Protein AF-A0A116L537-F1 (afdb_monomer_lite)

Radius of gyration: 17.59 Å; chains: 1; bounding box: 36×31×66 Å

Sequence (99 aa):
MIQYYYTKKEWGVVMEKEELKILEELRRILNSKNEAIVILNNYFKGGVGKSKLSTMFAYLTDKFNLKVLMIDKDLQATLTKDLAKTFKVELPRVKLIPS

Structure (mmCIF, N/CA/C/O backbone):
data_AF-A0A116L537-F1
#
_entry.id   AF-A0A116L537-F1
#
loop_
_atom_site.group_PDB
_atom_site.id
_atom_site.type_symbol
_atom_site.label_atom_id
_atom_site.label_alt_id
_atom_site.label_comp_id
_atom_site.label_asym_id
_atom_site.label_entity_id
_atom_site.label_seq_id
_atom_site.pdbx_PDB_ins_code
_atom_site.Cartn_x
_atom_site.Cartn_y
_atom_site.Cartn_z
_atom_site.occupancy
_atom_site.B_iso_or_equiv
_atom_site.auth_seq_id
_atom_site.auth_comp_id
_atom_site.auth_asym_id
_atom_site.auth_atom_id
_atom_site.pdbx_PDB_model_num
ATOM 1 N N . MET A 1 1 ? 2.437 4.756 33.504 1.00 40.50 1 MET A N 1
ATOM 2 C CA . MET A 1 1 ? 1.072 4.283 33.194 1.00 40.50 1 MET A CA 1
ATOM 3 C C . MET A 1 1 ? 1.064 3.921 31.719 1.00 40.50 1 MET A C 1
ATOM 5 O O . MET A 1 1 ? 1.124 4.819 30.895 1.00 40.50 1 MET A O 1
ATOM 9 N N . ILE A 1 2 ? 1.172 2.634 31.385 1.00 38.91 2 ILE A N 1
ATOM 10 C CA . ILE A 1 2 ? 1.297 2.191 29.988 1.00 38.91 2 ILE A CA 1
ATOM 11 C C . ILE A 1 2 ? -0.119 1.952 29.470 1.00 38.91 2 ILE A C 1
ATOM 13 O O . ILE A 1 2 ? -0.784 1.007 29.890 1.00 38.91 2 ILE A O 1
ATOM 17 N N . GLN A 1 3 ? -0.609 2.862 28.633 1.00 40.66 3 GLN A N 1
ATOM 18 C CA . GLN A 1 3 ? -1.958 2.811 28.082 1.00 40.66 3 GLN A CA 1
ATOM 19 C C . GLN A 1 3 ? -1.941 1.905 26.847 1.00 40.66 3 GLN A C 1
ATOM 21 O O . GLN A 1 3 ? -1.718 2.361 25.733 1.00 40.66 3 GLN A O 1
ATOM 26 N N . TYR A 1 4 ? -2.102 0.596 27.056 1.00 46.97 4 TYR A N 1
ATOM 27 C CA . TYR A 1 4 ? -2.252 -0.343 25.947 1.00 46.97 4 TYR A CA 1
ATOM 28 C C . TYR A 1 4 ? -3.580 -0.123 25.226 1.00 46.97 4 TYR A C 1
ATOM 30 O O . TYR A 1 4 ? -4.623 0.149 25.823 1.00 46.97 4 TYR A O 1
ATOM 38 N N . TYR A 1 5 ? -3.482 -0.223 23.911 1.00 49.28 5 TYR A N 1
ATOM 39 C CA . TYR A 1 5 ? -4.436 0.281 22.954 1.00 49.28 5 TYR A CA 1
ATOM 40 C C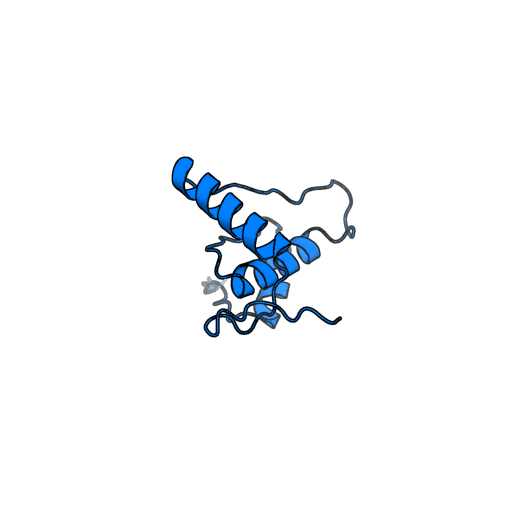 . TYR A 1 5 ? -5.570 -0.692 22.617 1.00 49.28 5 TYR A C 1
ATOM 42 O O . TYR A 1 5 ? -5.448 -1.905 22.786 1.00 49.28 5 TYR A O 1
ATOM 50 N N . TYR A 1 6 ? -6.680 -0.143 22.111 1.00 49.34 6 TYR A N 1
ATOM 51 C CA . TYR A 1 6 ? -7.836 -0.902 21.639 1.00 49.34 6 TYR A CA 1
ATOM 52 C C . TYR A 1 6 ? -7.404 -1.924 20.584 1.00 49.34 6 TYR A C 1
ATOM 54 O O . TYR A 1 6 ? -7.030 -1.573 19.468 1.00 49.34 6 TYR A O 1
ATOM 62 N N . THR A 1 7 ? -7.498 -3.208 20.921 1.00 45.88 7 THR A N 1
ATOM 63 C CA . THR A 1 7 ? -7.403 -4.277 19.932 1.00 45.88 7 THR A CA 1
ATOM 64 C C . THR A 1 7 ? -8.768 -4.404 19.265 1.00 45.88 7 THR A C 1
ATOM 66 O O . THR A 1 7 ? -9.698 -4.984 19.826 1.00 45.88 7 THR A O 1
ATOM 69 N N . LYS A 1 8 ? -8.932 -3.906 18.033 1.00 49.62 8 LYS A N 1
ATOM 70 C CA . LYS A 1 8 ? -9.927 -4.557 17.172 1.00 49.62 8 LYS A CA 1
ATOM 71 C C . LYS A 1 8 ? -9.334 -5.924 16.846 1.00 49.62 8 LYS A C 1
ATOM 73 O O . LYS A 1 8 ? -8.469 -6.027 15.981 1.00 49.62 8 LYS A O 1
ATOM 78 N N . LYS A 1 9 ? -9.763 -6.947 17.601 1.00 46.19 9 LYS A N 1
ATOM 79 C CA . LYS A 1 9 ? -9.317 -8.354 17.521 1.00 46.19 9 LYS A CA 1
ATOM 80 C C . LYS A 1 9 ? -9.230 -8.904 16.090 1.00 46.19 9 LYS A C 1
ATOM 82 O O . LYS A 1 9 ? -8.490 -9.850 15.864 1.00 46.19 9 LYS A O 1
ATOM 87 N N . GLU A 1 10 ? -9.944 -8.301 15.145 1.00 51.47 10 GLU A N 1
ATOM 88 C CA . GLU A 1 10 ? -9.951 -8.668 13.728 1.00 51.47 10 GLU A CA 1
ATOM 89 C C . GLU A 1 10 ? -8.642 -8.351 12.976 1.00 51.47 10 GLU A C 1
ATOM 91 O O . GLU A 1 10 ? -8.335 -9.049 12.017 1.00 51.47 10 GLU A O 1
ATOM 96 N N . TRP A 1 11 ? -7.846 -7.356 13.399 1.00 54.28 11 TRP A N 1
ATOM 97 C CA . TRP A 1 11 ? -6.717 -6.848 12.589 1.00 54.28 11 TRP A CA 1
ATOM 98 C C . TRP A 1 11 ? -5.329 -7.266 13.080 1.00 54.28 11 TRP A C 1
ATOM 100 O O . TRP A 1 11 ? -4.354 -7.120 12.349 1.00 54.28 11 TRP A O 1
ATOM 110 N N . GLY A 1 12 ? -5.203 -7.766 14.314 1.00 61.03 12 GLY A N 1
ATOM 111 C CA . GLY A 1 12 ? -3.903 -8.152 14.882 1.00 61.03 12 GLY A CA 1
ATOM 112 C C . GLY A 1 12 ? -2.892 -7.000 15.025 1.00 61.03 12 GLY A C 1
ATOM 113 O O . GLY A 1 12 ? -1.708 -7.260 15.228 1.00 61.03 12 GLY A O 1
ATOM 114 N N . VAL A 1 13 ? -3.339 -5.741 14.927 1.00 64.44 13 VAL A N 1
ATOM 115 C CA . VAL A 1 13 ? -2.511 -4.537 15.085 1.00 64.44 13 VAL A CA 1
ATOM 116 C C . VAL A 1 13 ? -2.942 -3.781 16.338 1.00 64.44 13 VAL A C 1
ATOM 118 O O . VAL A 1 13 ? -4.130 -3.553 16.570 1.00 64.44 13 VAL A O 1
ATOM 121 N N . VAL A 1 14 ? -1.960 -3.396 17.147 1.00 71.50 14 VAL A N 1
ATOM 122 C CA . VAL A 1 14 ? -2.126 -2.496 18.291 1.00 71.50 14 VAL A CA 1
ATOM 123 C C . VAL A 1 14 ? -1.916 -1.076 17.762 1.00 71.50 14 VAL A C 1
ATOM 125 O O . VAL A 1 14 ? -0.831 -0.787 17.270 1.00 71.50 14 VAL A O 1
ATOM 128 N N . MET A 1 15 ? -2.949 -0.229 17.808 1.00 76.19 15 MET A N 1
ATOM 129 C CA . MET A 1 15 ? -2.926 1.128 17.234 1.00 76.19 15 MET A CA 1
ATOM 130 C C . MET A 1 15 ? -3.194 2.204 18.268 1.00 76.19 15 MET A C 1
ATOM 132 O O . MET A 1 15 ? -4.111 2.060 19.074 1.00 76.19 15 MET A O 1
ATOM 136 N N . GLU A 1 16 ? -2.498 3.330 18.179 1.00 86.06 16 GLU A N 1
ATOM 137 C CA . GLU A 1 16 ? -2.717 4.426 19.105 1.00 86.06 16 GLU A CA 1
ATOM 138 C C . GLU A 1 16 ? -4.103 5.065 18.971 1.00 86.06 16 GLU A C 1
ATOM 140 O O . GLU A 1 16 ? -4.709 5.075 17.898 1.00 86.06 16 GLU A O 1
ATOM 145 N N . LYS A 1 17 ? -4.628 5.646 20.062 1.00 83.56 17 LYS A N 1
ATOM 146 C CA . LYS A 1 17 ? -5.929 6.344 20.024 1.00 83.56 17 LYS A CA 1
ATOM 147 C C . LYS A 1 17 ? -5.949 7.439 18.953 1.00 83.56 17 LYS A C 1
ATOM 149 O O . LYS A 1 17 ? -6.987 7.669 18.342 1.00 83.56 17 LYS A O 1
ATOM 154 N N . GLU A 1 18 ? -4.823 8.111 18.739 1.00 89.81 18 GLU A N 1
ATOM 155 C CA . GLU A 1 18 ? -4.712 9.157 17.727 1.00 89.81 18 GLU A CA 1
ATOM 156 C C . GLU A 1 18 ? -4.671 8.583 16.305 1.00 89.81 18 GLU A C 1
ATOM 158 O O . GLU A 1 18 ? -5.366 9.079 15.423 1.00 89.81 18 GLU A O 1
ATOM 163 N N . GLU A 1 19 ? -3.965 7.470 16.091 1.00 88.75 19 GLU A N 1
ATOM 164 C CA . GLU A 1 19 ? -3.948 6.778 14.798 1.00 88.75 19 GLU A CA 1
ATOM 165 C C . GLU A 1 19 ? -5.343 6.261 14.410 1.00 88.75 19 GLU A C 1
ATOM 167 O O . GLU A 1 19 ? -5.740 6.343 13.246 1.00 88.75 19 GLU A O 1
ATOM 172 N N . LEU A 1 20 ? -6.123 5.780 15.387 1.00 88.50 20 LEU A N 1
ATOM 173 C CA . LEU A 1 20 ? -7.515 5.374 15.172 1.00 88.50 20 LEU A CA 1
ATOM 174 C C . LEU A 1 20 ? -8.381 6.540 14.683 1.00 88.50 20 LEU A C 1
ATOM 176 O O . LEU A 1 20 ? -9.113 6.375 13.708 1.00 88.50 20 LEU A O 1
ATOM 180 N N . LYS A 1 21 ? -8.260 7.726 15.295 1.00 92.25 21 LYS A N 1
ATOM 181 C CA . LYS A 1 21 ? -8.993 8.920 14.841 1.00 92.25 21 LYS A CA 1
ATOM 182 C C . LYS A 1 21 ? -8.608 9.316 13.418 1.00 92.25 21 LYS A C 1
ATOM 184 O O . LYS A 1 21 ? -9.478 9.673 12.630 1.00 92.25 21 LYS A O 1
ATOM 189 N N . ILE A 1 22 ? -7.321 9.231 13.077 1.00 95.00 22 ILE A N 1
ATOM 190 C CA . ILE A 1 22 ? -6.837 9.529 11.723 1.00 95.00 22 ILE A CA 1
ATOM 191 C C . ILE A 1 22 ? -7.463 8.562 10.708 1.00 95.00 22 ILE A C 1
ATOM 193 O O . ILE A 1 22 ? -7.923 8.993 9.651 1.00 95.00 22 ILE A O 1
ATOM 197 N N . LEU A 1 23 ? -7.533 7.263 11.025 1.00 92.81 23 LEU A N 1
ATOM 198 C CA . LEU A 1 23 ? -8.177 6.277 10.153 1.00 92.81 23 LEU A CA 1
ATOM 199 C C . LEU A 1 23 ? -9.687 6.501 10.010 1.00 92.81 23 LEU A C 1
ATOM 201 O O . LEU A 1 23 ? -10.223 6.333 8.913 1.00 92.81 23 LEU A O 1
ATOM 205 N N . GLU A 1 24 ? -10.383 6.853 11.090 1.00 93.62 24 GLU A N 1
ATOM 206 C CA . GLU A 1 24 ? -11.816 7.170 11.056 1.00 93.62 24 GLU A CA 1
ATOM 207 C C . GLU A 1 24 ? -12.096 8.393 10.180 1.00 93.62 24 GLU A C 1
ATOM 209 O O . GLU A 1 24 ? -12.976 8.353 9.316 1.00 93.62 24 GLU A O 1
ATOM 214 N N . GLU A 1 25 ? -11.288 9.440 10.327 1.00 97.38 25 GLU A N 1
ATOM 215 C CA . GLU A 1 25 ? -11.405 10.661 9.539 1.00 97.38 25 GLU A CA 1
ATOM 216 C C . GLU A 1 25 ? -11.081 10.423 8.058 1.00 97.38 25 GLU A C 1
ATOM 218 O O . GLU A 1 25 ? -11.820 10.867 7.177 1.00 97.38 25 GLU A O 1
ATOM 223 N N . LEU A 1 26 ? -10.043 9.635 7.756 1.00 96.50 26 LEU A N 1
ATOM 224 C CA . LEU A 1 26 ? -9.734 9.223 6.386 1.00 96.50 26 LEU A CA 1
ATOM 225 C C . LEU A 1 26 ? -10.916 8.482 5.745 1.00 96.50 26 LEU A C 1
ATOM 227 O O . LEU A 1 26 ? -11.286 8.771 4.606 1.00 96.50 26 LEU A O 1
ATOM 231 N N . ARG A 1 27 ? -11.540 7.545 6.471 1.00 95.25 27 ARG A N 1
ATOM 232 C CA . ARG A 1 27 ? -12.720 6.811 5.982 1.00 95.25 27 ARG A CA 1
ATOM 233 C C . ARG A 1 27 ? -13.910 7.745 5.765 1.00 95.25 27 ARG A C 1
ATOM 235 O O . ARG A 1 27 ? -14.608 7.593 4.764 1.00 95.25 27 ARG A O 1
ATOM 242 N N . ARG A 1 28 ? -14.120 8.731 6.643 1.00 97.44 28 ARG A N 1
ATOM 243 C CA . ARG A 1 28 ? -15.156 9.763 6.479 1.00 97.44 28 ARG A CA 1
ATOM 244 C C . ARG A 1 28 ? -14.948 10.562 5.193 1.00 97.44 28 ARG A C 1
ATOM 246 O O . ARG A 1 28 ? -15.885 10.695 4.407 1.00 97.44 28 ARG A O 1
ATOM 253 N N . ILE A 1 29 ? -13.722 11.032 4.953 1.00 97.50 29 ILE A N 1
ATOM 254 C CA . ILE A 1 29 ? -13.354 11.783 3.746 1.00 97.50 29 ILE A CA 1
ATOM 255 C C . ILE A 1 29 ? -13.591 10.932 2.494 1.00 97.50 29 ILE A C 1
ATOM 257 O O . ILE A 1 29 ? -14.270 11.383 1.572 1.00 97.50 29 ILE A O 1
ATOM 261 N N . LEU A 1 30 ? -13.107 9.687 2.474 1.00 96.12 30 LEU A N 1
ATOM 262 C CA . LEU A 1 30 ? -13.291 8.773 1.339 1.00 96.12 30 LEU A CA 1
ATOM 263 C C . LEU A 1 30 ? -14.774 8.507 1.044 1.00 96.12 30 LEU A C 1
ATOM 265 O O . LEU A 1 30 ? -15.185 8.576 -0.112 1.00 96.12 30 LEU A O 1
ATOM 269 N N . ASN A 1 31 ? -15.590 8.281 2.079 1.00 95.44 31 ASN A N 1
ATOM 270 C CA . ASN A 1 31 ? -17.032 8.079 1.925 1.00 95.44 31 ASN A CA 1
ATOM 271 C C . ASN A 1 31 ? -17.734 9.323 1.364 1.00 95.44 31 ASN A C 1
ATOM 273 O O . ASN A 1 31 ? -18.589 9.193 0.495 1.00 95.44 31 ASN A O 1
ATOM 277 N N . SER A 1 32 ? -17.365 10.525 1.822 1.00 97.00 32 SER A N 1
ATOM 278 C CA . SER A 1 32 ? -17.936 11.768 1.281 1.00 97.00 32 SER A CA 1
ATOM 279 C C . SER A 1 32 ? -17.513 12.046 -0.159 1.00 97.00 32 SER A C 1
ATOM 281 O O . SER A 1 32 ? -18.285 12.605 -0.931 1.00 97.00 32 SER A O 1
ATOM 283 N N . LYS A 1 33 ? -16.289 11.652 -0.522 1.00 96.19 33 LYS A N 1
ATOM 284 C CA . LYS A 1 33 ? -15.727 11.869 -1.851 1.00 96.19 33 LYS A CA 1
ATOM 285 C C . LYS A 1 33 ? -16.306 10.888 -2.879 1.00 96.19 33 LYS A C 1
ATOM 287 O O . LYS A 1 33 ? -16.434 11.241 -4.043 1.00 96.19 33 LYS A O 1
ATOM 292 N N . ASN A 1 34 ? -16.672 9.679 -2.440 1.00 95.75 34 ASN A N 1
ATOM 293 C CA . ASN A 1 34 ? -17.190 8.584 -3.270 1.00 95.75 34 ASN A CA 1
ATOM 294 C C . ASN A 1 34 ? -16.246 8.154 -4.417 1.00 95.75 34 ASN A C 1
ATOM 296 O O . ASN A 1 34 ? -16.667 7.572 -5.413 1.00 95.75 34 ASN A O 1
ATOM 300 N N . GLU A 1 35 ? -14.949 8.419 -4.268 1.00 95.00 35 GLU A N 1
ATOM 301 C CA . GLU A 1 35 ? -13.887 7.970 -5.168 1.00 95.00 35 GLU A CA 1
ATOM 302 C C . GLU A 1 35 ? -12.567 7.823 -4.393 1.00 95.00 35 GLU A C 1
ATOM 304 O O . GLU A 1 35 ? -12.413 8.313 -3.269 1.00 95.00 35 GLU A O 1
ATOM 309 N N . ALA A 1 36 ? -11.598 7.127 -4.990 1.00 96.75 36 ALA A N 1
ATOM 310 C CA . ALA A 1 36 ? -10.289 6.920 -4.383 1.00 96.75 36 ALA A CA 1
ATOM 311 C C . ALA A 1 36 ? -9.451 8.212 -4.363 1.00 96.75 36 ALA A C 1
ATOM 313 O O . ALA A 1 36 ? -9.500 9.031 -5.280 1.00 96.75 36 ALA A O 1
ATOM 314 N N . ILE A 1 37 ? -8.613 8.370 -3.335 1.00 97.75 37 ILE A N 1
ATOM 315 C CA . ILE A 1 37 ? -7.561 9.395 -3.318 1.00 97.75 37 ILE A CA 1
ATOM 316 C C . ILE A 1 37 ? -6.330 8.832 -4.033 1.00 97.75 37 ILE A C 1
ATOM 318 O O . ILE A 1 37 ? -5.850 7.752 -3.694 1.00 97.75 37 ILE A O 1
ATOM 322 N N . VAL A 1 38 ? -5.808 9.577 -5.008 1.00 97.81 38 VAL A N 1
ATOM 323 C CA . VAL A 1 38 ? -4.604 9.204 -5.760 1.00 97.81 38 VAL A CA 1
ATOM 324 C C . VAL A 1 38 ? -3.382 9.869 -5.133 1.00 97.81 38 VAL A C 1
ATOM 326 O O . VAL A 1 38 ? -3.359 11.085 -4.951 1.00 97.81 38 VAL A O 1
ATOM 329 N N . ILE A 1 39 ? -2.357 9.073 -4.823 1.00 97.94 39 ILE A N 1
ATOM 330 C CA . ILE A 1 39 ? -1.091 9.533 -4.238 1.00 97.94 39 ILE A CA 1
ATOM 331 C C . ILE A 1 39 ? 0.054 9.118 -5.164 1.00 97.94 39 ILE A C 1
ATOM 333 O O . ILE A 1 39 ? 0.163 7.950 -5.535 1.00 97.94 39 ILE A O 1
ATOM 337 N N . LEU A 1 40 ? 0.920 10.071 -5.522 1.00 97.75 40 LEU A N 1
ATOM 338 C CA . LEU A 1 40 ? 2.083 9.844 -6.380 1.00 97.75 40 LEU A CA 1
ATOM 339 C C . LEU A 1 40 ? 3.385 10.080 -5.606 1.00 97.75 40 LEU A C 1
ATOM 341 O O . LEU A 1 40 ? 3.737 11.214 -5.287 1.00 97.75 40 LEU A O 1
ATOM 345 N N . ASN A 1 41 ? 4.145 9.008 -5.380 1.00 95.81 41 ASN A N 1
ATOM 346 C CA . ASN A 1 41 ? 5.488 9.080 -4.804 1.00 95.81 41 ASN A CA 1
ATOM 347 C C . ASN A 1 41 ? 6.517 9.359 -5.907 1.00 95.81 41 ASN A C 1
ATOM 349 O O . ASN A 1 41 ? 7.087 8.428 -6.480 1.00 95.81 41 ASN A O 1
ATOM 353 N N . ASN A 1 42 ? 6.765 10.635 -6.213 1.00 94.56 42 ASN A N 1
ATOM 354 C CA . ASN A 1 42 ? 7.692 11.029 -7.273 1.00 94.56 42 ASN A CA 1
ATOM 355 C C . ASN A 1 42 ? 8.818 11.955 -6.795 1.00 94.56 42 ASN A C 1
ATOM 357 O O . ASN A 1 42 ? 8.637 12.816 -5.943 1.00 94.56 42 ASN A O 1
ATOM 361 N N . TYR A 1 43 ? 9.988 11.771 -7.403 1.00 94.25 43 TYR A N 1
ATOM 362 C CA . TYR A 1 43 ? 11.159 12.633 -7.289 1.00 94.25 43 TYR A CA 1
ATOM 363 C C . TYR A 1 43 ? 12.122 12.288 -8.426 1.00 94.25 43 TYR A C 1
ATOM 365 O O . TYR A 1 43 ? 12.348 11.103 -8.694 1.00 94.25 43 TYR A O 1
ATOM 373 N N . PHE A 1 44 ? 12.719 13.291 -9.072 1.00 93.06 44 PHE A N 1
ATOM 374 C CA . PHE A 1 44 ? 13.549 13.077 -10.265 1.00 93.06 44 PHE A CA 1
ATOM 375 C C . PHE A 1 44 ? 14.824 12.262 -9.994 1.00 93.06 44 PHE A C 1
ATOM 377 O O . PHE A 1 44 ? 15.328 11.593 -10.890 1.00 93.06 44 PHE A O 1
ATOM 384 N N . LYS A 1 45 ? 15.328 12.241 -8.752 1.00 93.75 45 LYS A N 1
ATOM 385 C CA . LYS A 1 45 ? 16.525 11.467 -8.396 1.00 93.75 45 LYS A CA 1
ATOM 386 C C . LYS A 1 45 ? 16.211 9.981 -8.175 1.00 93.75 45 LYS A C 1
ATOM 388 O O . LYS A 1 45 ? 15.282 9.619 -7.443 1.00 93.75 45 LYS A O 1
ATOM 393 N N . GLY A 1 46 ? 17.019 9.109 -8.777 1.00 93.38 46 GLY A N 1
ATOM 394 C CA . GLY A 1 46 ? 17.034 7.668 -8.498 1.00 93.38 46 GLY A CA 1
ATOM 395 C C . GLY A 1 46 ? 17.569 7.347 -7.095 1.00 93.38 46 GLY A C 1
ATOM 396 O O . GLY A 1 46 ? 18.264 8.155 -6.488 1.00 93.38 46 GLY A O 1
ATOM 397 N N . GLY A 1 47 ? 17.226 6.177 -6.550 1.00 93.44 47 GLY A N 1
ATOM 398 C CA . GLY A 1 47 ? 17.796 5.692 -5.281 1.00 93.44 47 GLY A CA 1
ATOM 399 C C . GLY A 1 47 ? 17.295 6.366 -3.994 1.00 93.44 47 GLY A C 1
ATOM 400 O O . GLY A 1 47 ? 17.750 6.008 -2.919 1.00 93.44 47 GLY A O 1
ATOM 401 N N . VAL A 1 48 ? 16.330 7.290 -4.061 1.00 96.06 48 VAL A N 1
ATOM 402 C CA . VAL A 1 48 ? 15.795 7.995 -2.870 1.00 96.06 48 VAL A CA 1
ATOM 403 C C . VAL A 1 48 ? 14.696 7.231 -2.112 1.00 96.06 48 VAL A C 1
ATOM 405 O O . VAL A 1 48 ? 14.050 7.786 -1.234 1.00 96.06 48 VAL A O 1
ATOM 408 N N . GLY A 1 49 ? 14.425 5.973 -2.474 1.00 96.00 49 GLY A N 1
ATOM 409 C CA . GLY A 1 49 ? 13.464 5.128 -1.751 1.00 96.00 49 GLY A CA 1
ATOM 410 C C . GLY A 1 49 ? 11.987 5.255 -2.154 1.00 96.00 49 GLY A C 1
ATOM 411 O O . GLY A 1 49 ? 11.140 4.719 -1.449 1.00 96.00 49 GLY A O 1
ATOM 412 N N . LYS A 1 50 ? 11.643 5.877 -3.293 1.00 96.69 50 LYS A N 1
ATOM 413 C CA . LYS A 1 50 ? 10.239 6.040 -3.758 1.00 96.69 50 LYS A CA 1
ATOM 414 C C . LYS A 1 50 ? 9.451 4.725 -3.823 1.00 96.69 50 LYS A C 1
ATOM 416 O O . LYS A 1 50 ? 8.351 4.61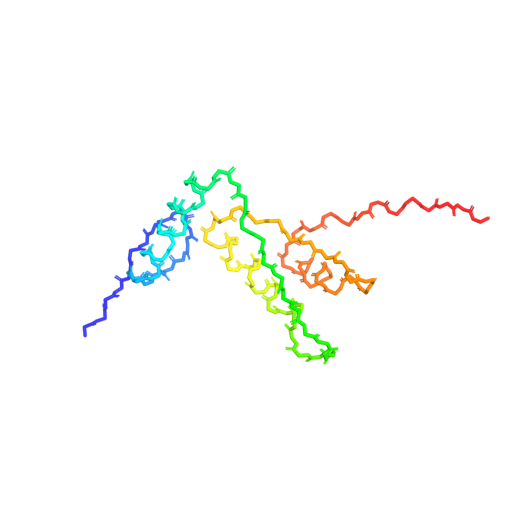6 -3.280 1.00 96.69 50 LYS A O 1
ATOM 421 N N . SER A 1 51 ? 10.031 3.710 -4.465 1.00 96.06 51 SER A N 1
ATOM 422 C CA . SER A 1 51 ? 9.405 2.389 -4.577 1.00 96.06 51 SER A CA 1
ATOM 423 C C . SER A 1 51 ? 9.325 1.712 -3.212 1.00 96.06 51 SER A C 1
ATOM 425 O O . SER A 1 51 ? 8.311 1.100 -2.906 1.00 96.06 51 SER A O 1
ATOM 427 N N . LYS A 1 52 ? 10.333 1.903 -2.347 1.00 97.00 52 LYS A N 1
ATOM 428 C CA . LYS A 1 52 ? 10.333 1.324 -1.000 1.00 97.00 52 LYS A CA 1
ATOM 429 C C . LYS A 1 52 ? 9.249 1.928 -0.109 1.00 97.00 52 LYS A C 1
ATOM 431 O O . LYS A 1 52 ? 8.556 1.180 0.573 1.00 97.00 52 LYS A O 1
ATOM 436 N N . LEU A 1 53 ? 9.067 3.248 -0.153 1.00 97.88 53 LEU A N 1
ATOM 437 C CA . LEU A 1 53 ? 7.972 3.932 0.536 1.00 97.88 53 LEU A CA 1
ATOM 438 C C . LEU A 1 53 ? 6.615 3.403 0.060 1.00 97.88 53 LEU A C 1
ATOM 440 O O . LEU A 1 53 ? 5.750 3.101 0.875 1.00 97.88 53 LEU A O 1
ATOM 444 N N . SER A 1 54 ? 6.465 3.205 -1.251 1.00 97.69 54 SER A N 1
ATOM 445 C CA . SER A 1 54 ? 5.251 2.629 -1.839 1.00 97.69 54 SER A CA 1
ATOM 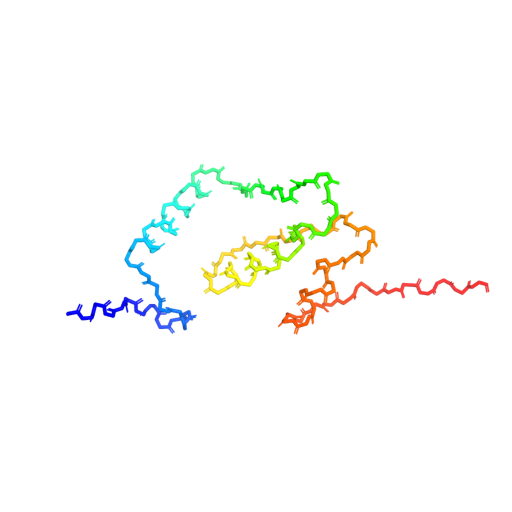446 C C . SER A 1 54 ? 5.002 1.190 -1.356 1.00 97.69 54 SER A C 1
ATOM 448 O O . SER A 1 54 ? 3.872 0.866 -1.000 1.00 97.69 54 SER A O 1
ATOM 450 N N . THR A 1 55 ? 6.039 0.345 -1.247 1.00 97.38 55 THR A N 1
ATOM 451 C CA . THR A 1 55 ? 5.926 -1.000 -0.646 1.00 97.38 55 THR A CA 1
ATOM 452 C C . THR A 1 55 ? 5.482 -0.931 0.817 1.00 97.38 55 THR A C 1
ATOM 454 O O . THR A 1 55 ? 4.602 -1.682 1.230 1.00 97.38 55 THR A O 1
ATOM 457 N N . MET A 1 56 ? 6.071 -0.031 1.613 1.00 97.62 56 MET A N 1
ATOM 458 C CA . MET A 1 56 ? 5.712 0.124 3.028 1.00 97.62 56 MET A CA 1
ATOM 459 C C . MET A 1 56 ? 4.272 0.612 3.198 1.00 97.62 56 MET A C 1
ATOM 461 O O . MET A 1 56 ? 3.563 0.114 4.068 1.00 97.62 56 MET A O 1
ATOM 465 N N . PHE A 1 57 ? 3.812 1.528 2.341 1.00 97.06 57 PHE A N 1
ATOM 466 C CA . PHE A 1 57 ? 2.409 1.938 2.306 1.00 97.06 57 PHE A CA 1
ATOM 467 C C . PHE A 1 57 ? 1.484 0.779 1.953 1.00 97.06 57 PHE A C 1
ATOM 469 O O . PHE A 1 57 ? 0.492 0.592 2.649 1.00 97.06 57 PHE A O 1
ATOM 476 N N . ALA A 1 58 ? 1.812 -0.040 0.952 1.00 96.94 58 ALA A N 1
ATOM 477 C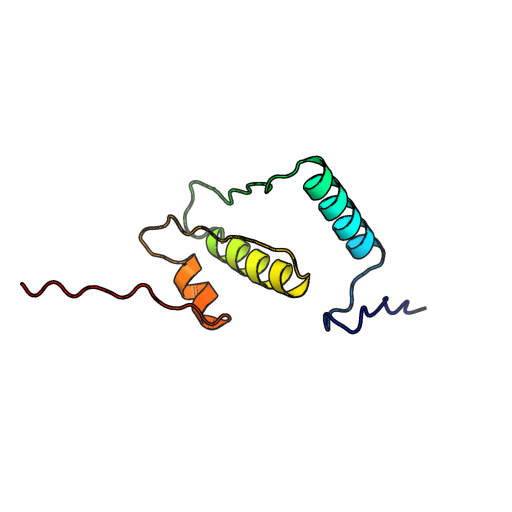 CA . ALA A 1 58 ? 1.019 -1.228 0.637 1.00 96.94 58 ALA A CA 1
ATOM 478 C C . ALA A 1 58 ? 0.919 -2.181 1.842 1.00 96.94 58 ALA A C 1
ATOM 480 O O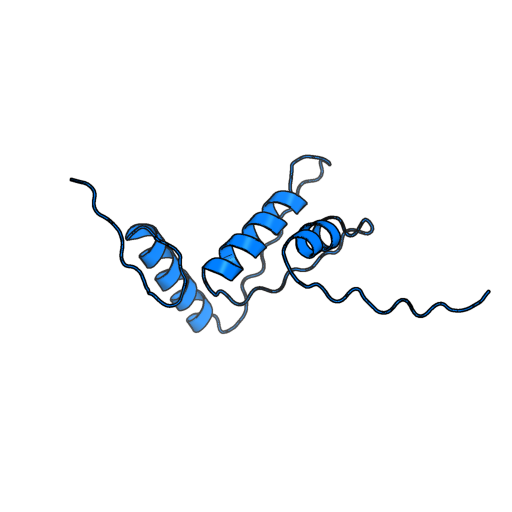 . ALA A 1 58 ? -0.169 -2.620 2.194 1.00 96.94 58 ALA A O 1
ATOM 481 N N . TYR A 1 59 ? 2.038 -2.431 2.529 1.00 95.25 59 TYR A N 1
ATOM 482 C CA . TYR A 1 59 ? 2.063 -3.271 3.727 1.00 95.25 59 TYR A CA 1
ATOM 483 C C . TYR A 1 59 ? 1.209 -2.716 4.870 1.00 95.25 59 TYR A C 1
ATOM 485 O O . TYR A 1 59 ? 0.392 -3.433 5.436 1.00 95.25 59 TYR A O 1
ATOM 493 N N . LEU A 1 60 ? 1.369 -1.436 5.206 1.00 93.62 60 LEU A N 1
ATOM 494 C CA . LEU A 1 60 ? 0.617 -0.814 6.296 1.00 93.62 60 LEU A CA 1
ATOM 495 C C . LEU A 1 60 ? -0.878 -0.717 5.976 1.00 93.62 60 LEU A C 1
ATOM 497 O O . LEU A 1 60 ? -1.714 -1.000 6.826 1.00 93.62 60 LEU A O 1
ATOM 501 N N . THR A 1 61 ? -1.228 -0.346 4.746 1.00 93.88 61 THR A N 1
ATOM 502 C CA . THR A 1 61 ? -2.634 -0.208 4.338 1.00 93.88 61 THR A CA 1
ATOM 503 C C . THR A 1 61 ? -3.368 -1.547 4.299 1.00 93.88 61 THR A C 1
ATOM 505 O O . THR A 1 61 ? -4.532 -1.585 4.698 1.00 93.88 61 THR A O 1
ATOM 508 N N . ASP A 1 62 ? -2.689 -2.639 3.934 1.00 92.44 62 ASP A N 1
ATOM 509 C CA . ASP A 1 62 ? -3.195 -4.009 4.091 1.00 92.44 62 ASP A CA 1
ATOM 510 C C . ASP A 1 62 ? -3.471 -4.335 5.569 1.00 92.44 62 ASP A C 1
ATOM 512 O O . ASP A 1 62 ? -4.582 -4.729 5.927 1.00 92.44 62 ASP A O 1
ATOM 516 N N . LYS A 1 63 ? -2.517 -4.040 6.465 1.00 89.06 63 LYS A N 1
ATOM 517 C CA . LYS A 1 63 ? -2.682 -4.224 7.920 1.00 89.06 63 LYS A CA 1
ATOM 518 C C . LYS A 1 63 ? -3.819 -3.395 8.526 1.00 89.06 63 LYS A C 1
ATOM 520 O O . LYS A 1 63 ? -4.448 -3.838 9.484 1.00 89.06 63 LYS A O 1
ATOM 525 N N . PHE A 1 64 ? -4.107 -2.221 7.969 1.00 89.19 64 PHE A N 1
ATOM 526 C CA . PHE A 1 64 ? -5.222 -1.362 8.384 1.00 89.19 64 PHE A CA 1
ATOM 527 C C . PHE A 1 64 ? -6.529 -1.628 7.624 1.00 89.19 64 PHE A C 1
ATOM 529 O O . PHE A 1 64 ? -7.522 -0.918 7.832 1.00 89.19 64 PHE A O 1
ATOM 536 N N . ASN A 1 65 ? -6.543 -2.629 6.738 1.00 89.94 65 ASN A N 1
ATOM 537 C CA . ASN A 1 65 ? -7.684 -3.007 5.912 1.00 89.94 65 ASN A CA 1
ATOM 538 C C . ASN A 1 65 ? -8.302 -1.823 5.169 1.00 89.94 65 ASN A C 1
ATOM 540 O O . ASN A 1 65 ? -9.502 -1.513 5.249 1.00 89.94 65 ASN A O 1
ATOM 544 N N . LEU A 1 66 ? -7.423 -1.103 4.486 1.00 93.06 66 LEU A N 1
ATOM 545 C CA . LEU A 1 66 ? -7.774 -0.106 3.497 1.00 93.06 66 LEU A CA 1
ATOM 546 C C . LEU A 1 66 ? -7.681 -0.767 2.122 1.00 93.06 66 LEU A C 1
ATOM 548 O O . LEU A 1 66 ? -6.696 -1.425 1.799 1.00 93.06 66 LEU A O 1
ATOM 552 N N . LYS A 1 67 ? -8.712 -0.584 1.293 1.00 95.12 67 LYS A N 1
ATOM 553 C CA . LYS A 1 67 ? -8.668 -1.039 -0.099 1.00 95.12 67 LYS A CA 1
ATOM 554 C C . LYS A 1 67 ? -7.769 -0.093 -0.887 1.00 95.12 67 LYS A C 1
ATOM 556 O O . LYS A 1 67 ? -8.131 1.062 -1.094 1.00 95.12 67 LYS A O 1
ATOM 561 N N . VAL A 1 68 ? -6.613 -0.588 -1.315 1.00 96.88 68 VAL A N 1
ATOM 562 C CA . VAL A 1 68 ? -5.605 0.188 -2.044 1.00 96.88 68 VAL A CA 1
ATOM 563 C C . VAL A 1 68 ? -5.239 -0.525 -3.341 1.00 96.88 68 VAL A C 1
ATOM 565 O O . VAL A 1 68 ? -5.041 -1.737 -3.360 1.00 96.88 68 VAL A O 1
ATOM 568 N N . LEU A 1 69 ? -5.137 0.243 -4.427 1.00 97.38 69 LEU A N 1
ATOM 569 C CA . LEU A 1 69 ? -4.608 -0.213 -5.710 1.00 97.38 69 LEU A CA 1
ATOM 570 C C . LEU A 1 69 ? -3.203 0.360 -5.902 1.00 97.38 69 LEU A C 1
ATOM 572 O O . LEU A 1 69 ? -3.037 1.569 -6.054 1.00 97.38 69 LEU A O 1
ATOM 576 N N . MET A 1 70 ? -2.198 -0.513 -5.922 1.00 97.00 70 MET A N 1
ATOM 577 C CA . MET A 1 70 ? -0.822 -0.133 -6.237 1.00 97.00 70 MET A CA 1
ATOM 578 C C . MET A 1 70 ? -0.610 -0.186 -7.751 1.00 97.00 70 MET A C 1
ATOM 580 O O . MET A 1 70 ? -0.892 -1.205 -8.378 1.00 97.00 70 MET A O 1
ATOM 584 N N . ILE A 1 71 ? -0.094 0.895 -8.338 1.00 96.56 71 ILE A N 1
ATOM 585 C CA . ILE A 1 71 ? 0.205 0.970 -9.773 1.00 96.56 71 ILE A CA 1
ATOM 586 C C . ILE A 1 71 ? 1.711 1.149 -9.949 1.00 96.56 71 ILE A C 1
ATOM 588 O O . ILE A 1 71 ? 2.272 2.175 -9.567 1.00 96.56 71 ILE A O 1
ATOM 592 N N . ASP A 1 72 ? 2.355 0.158 -10.559 1.00 95.12 72 ASP A N 1
ATOM 593 C CA . ASP A 1 72 ? 3.769 0.206 -10.923 1.00 95.12 72 ASP A CA 1
ATOM 594 C C . ASP A 1 72 ? 3.908 0.597 -12.403 1.00 95.12 72 ASP A C 1
ATOM 596 O O . ASP A 1 72 ? 3.548 -0.166 -13.300 1.00 95.12 72 ASP A O 1
ATOM 600 N N . LYS A 1 73 ? 4.366 1.827 -12.660 1.00 94.62 73 LYS A N 1
ATOM 601 C CA . LYS A 1 73 ? 4.649 2.347 -14.012 1.00 94.62 73 LYS A CA 1
ATOM 602 C C . LYS A 1 73 ? 6.145 2.361 -14.339 1.00 94.62 73 LYS A C 1
ATOM 604 O O . LYS A 1 73 ? 6.526 2.880 -15.385 1.00 94.62 73 LYS A O 1
ATOM 609 N N . ASP A 1 74 ? 6.990 1.824 -13.461 1.00 90.69 74 ASP A N 1
ATOM 610 C CA . ASP A 1 74 ? 8.420 1.682 -13.718 1.00 90.69 74 ASP A CA 1
ATOM 611 C C . ASP A 1 74 ? 8.658 0.479 -14.646 1.00 90.69 74 ASP A C 1
ATOM 613 O O . ASP A 1 74 ? 8.207 -0.630 -14.359 1.00 90.69 74 ASP A O 1
ATOM 617 N N . LEU A 1 75 ? 9.400 0.675 -15.743 1.00 91.38 75 LEU A N 1
ATOM 618 C CA . LEU A 1 75 ? 9.798 -0.410 -16.653 1.00 91.38 75 LEU A CA 1
ATOM 619 C C . LEU A 1 75 ? 10.570 -1.516 -15.922 1.00 91.38 75 LEU A C 1
ATOM 621 O O . LEU A 1 75 ? 10.486 -2.682 -16.296 1.00 91.38 75 LEU A O 1
ATOM 625 N N . GLN A 1 76 ? 11.306 -1.161 -14.866 1.00 91.69 76 GLN A N 1
ATOM 626 C CA . GLN A 1 76 ? 12.037 -2.123 -14.046 1.00 91.69 76 GLN A CA 1
ATOM 627 C C . GLN A 1 76 ? 11.127 -2.931 -13.116 1.00 91.69 76 GLN A C 1
ATOM 629 O O . GLN A 1 76 ? 11.620 -3.862 -12.475 1.00 91.69 76 GLN A O 1
ATOM 634 N N . ALA A 1 77 ? 9.834 -2.595 -13.012 1.00 93.81 77 ALA A N 1
ATOM 635 C CA . ALA A 1 77 ? 8.845 -3.243 -12.150 1.00 93.81 77 ALA A CA 1
ATOM 636 C C . ALA A 1 77 ? 9.340 -3.426 -10.700 1.00 93.81 77 ALA A C 1
ATOM 638 O O . ALA A 1 77 ? 9.172 -4.482 -10.075 1.00 93.81 77 ALA A O 1
ATOM 639 N N . THR A 1 78 ? 10.064 -2.423 -10.188 1.00 94.50 78 THR A N 1
ATOM 640 C CA . THR A 1 78 ? 10.763 -2.497 -8.898 1.00 94.50 78 THR A CA 1
ATOM 641 C C . THR A 1 78 ? 9.780 -2.701 -7.747 1.00 94.50 78 THR A C 1
ATOM 643 O O . THR A 1 78 ? 10.038 -3.516 -6.861 1.00 94.50 78 THR A O 1
ATOM 646 N N . LEU A 1 79 ? 8.645 -1.992 -7.768 1.00 95.75 79 LEU A N 1
ATOM 647 C CA . LEU A 1 79 ? 7.606 -2.112 -6.745 1.00 95.75 79 LEU A CA 1
ATOM 648 C C . LEU A 1 79 ? 6.943 -3.491 -6.810 1.00 95.75 79 LEU A C 1
ATOM 650 O O . LEU A 1 79 ? 6.809 -4.150 -5.784 1.00 95.75 79 LEU A O 1
ATOM 654 N N . THR A 1 80 ? 6.601 -3.959 -8.010 1.00 95.00 80 THR A N 1
ATOM 655 C CA . THR A 1 80 ? 5.973 -5.272 -8.227 1.00 95.00 80 THR A CA 1
ATOM 656 C C . THR A 1 80 ? 6.836 -6.408 -7.677 1.00 95.00 80 THR A C 1
ATOM 658 O O . THR A 1 80 ? 6.350 -7.255 -6.927 1.00 95.00 80 THR A O 1
ATOM 661 N N . LYS A 1 81 ? 8.139 -6.400 -7.993 1.00 94.19 81 LYS A N 1
ATOM 662 C CA . LYS A 1 81 ? 9.092 -7.402 -7.492 1.00 94.19 81 LYS A CA 1
ATOM 663 C C . LYS A 1 81 ? 9.265 -7.348 -5.976 1.00 94.19 81 LYS A C 1
ATOM 665 O O . LYS A 1 81 ? 9.476 -8.391 -5.366 1.00 94.19 81 LYS A O 1
ATOM 670 N N . ASP A 1 82 ? 9.214 -6.164 -5.364 1.00 95.94 82 ASP A N 1
ATOM 671 C CA . ASP A 1 82 ? 9.336 -6.044 -3.906 1.00 95.94 82 ASP A CA 1
ATOM 672 C C . ASP A 1 82 ? 8.055 -6.504 -3.194 1.00 95.94 82 ASP A C 1
ATOM 674 O O . ASP A 1 82 ? 8.140 -7.239 -2.215 1.00 95.94 82 ASP A O 1
ATOM 678 N N . LEU A 1 83 ? 6.873 -6.163 -3.726 1.00 96.19 83 LEU A N 1
ATOM 679 C CA . LEU A 1 83 ? 5.584 -6.632 -3.204 1.00 96.19 83 LEU A CA 1
ATOM 680 C C . LEU A 1 83 ? 5.452 -8.155 -3.270 1.00 96.19 83 LEU A C 1
ATOM 682 O O . LEU A 1 83 ? 4.977 -8.756 -2.310 1.00 96.19 83 LEU A O 1
ATOM 686 N N . ALA A 1 84 ? 5.921 -8.784 -4.350 1.00 95.06 84 ALA A N 1
ATOM 687 C CA . ALA A 1 84 ? 5.868 -10.236 -4.534 1.00 95.06 84 ALA A CA 1
ATOM 688 C C . ALA A 1 84 ? 6.667 -11.038 -3.486 1.00 95.06 84 ALA A C 1
ATOM 690 O O . ALA A 1 84 ? 6.467 -12.243 -3.357 1.00 95.06 84 ALA A O 1
ATOM 691 N N . LYS A 1 85 ? 7.561 -10.394 -2.722 1.00 95.31 85 LYS A N 1
ATOM 692 C CA . LYS A 1 85 ? 8.272 -11.040 -1.604 1.00 95.31 85 LYS A CA 1
ATOM 693 C C . LYS A 1 85 ? 7.398 -11.212 -0.361 1.00 95.31 85 LYS A C 1
ATOM 695 O O . LYS A 1 85 ? 7.696 -12.065 0.467 1.00 95.31 85 LYS A O 1
ATOM 700 N N . THR A 1 86 ? 6.360 -10.390 -0.220 1.00 94.19 86 THR A N 1
ATOM 701 C CA . THR A 1 86 ? 5.484 -10.356 0.962 1.00 94.19 86 THR A CA 1
ATOM 702 C C . THR A 1 86 ? 4.076 -10.835 0.631 1.00 94.19 86 THR A C 1
ATOM 704 O O . THR A 1 86 ? 3.451 -11.529 1.427 1.00 94.19 86 THR A O 1
ATOM 707 N N . PHE A 1 87 ? 3.572 -10.472 -0.546 1.00 93.69 87 PHE A N 1
ATOM 708 C CA . PHE A 1 87 ? 2.226 -10.780 -1.004 1.00 93.69 87 PHE A CA 1
ATOM 709 C C . PHE A 1 87 ? 2.260 -11.822 -2.113 1.00 93.69 87 PHE A C 1
ATOM 711 O O . PHE A 1 87 ? 3.164 -11.836 -2.949 1.00 93.69 87 PHE A O 1
ATOM 718 N N . LYS A 1 88 ? 1.219 -12.657 -2.174 1.00 91.31 88 LYS A N 1
ATOM 719 C CA . LYS A 1 88 ? 1.002 -13.529 -3.326 1.00 91.31 88 LYS A CA 1
ATOM 720 C C . LYS A 1 88 ? 0.583 -12.665 -4.516 1.00 91.31 88 LYS A C 1
ATOM 722 O O . LYS A 1 88 ? -0.578 -12.294 -4.644 1.00 91.31 88 LYS A O 1
ATOM 727 N N . VAL A 1 89 ? 1.546 -12.343 -5.369 1.00 85.06 89 VAL A N 1
ATOM 728 C CA . VAL A 1 89 ? 1.315 -11.635 -6.627 1.00 85.06 89 VAL A CA 1
ATOM 729 C C . VAL A 1 89 ? 1.288 -12.669 -7.742 1.00 85.06 89 VAL A C 1
ATOM 731 O O . VAL A 1 89 ? 2.272 -13.374 -7.967 1.00 85.06 89 VAL A O 1
ATOM 734 N N . GLU A 1 90 ? 0.164 -12.777 -8.445 1.00 81.62 90 GLU A N 1
ATOM 735 C CA . GLU A 1 90 ? 0.137 -13.529 -9.695 1.00 81.62 90 GLU A CA 1
ATOM 736 C C . GLU A 1 90 ? 0.923 -12.735 -10.737 1.00 81.62 90 GLU A C 1
ATOM 738 O O . GLU A 1 90 ? 0.530 -11.636 -11.131 1.00 81.62 90 GLU A O 1
ATOM 743 N N . LEU A 1 91 ? 2.077 -13.264 -11.149 1.00 66.06 91 LEU A N 1
ATOM 744 C CA . LEU A 1 91 ? 2.841 -12.656 -12.229 1.00 66.06 91 LEU A CA 1
ATOM 745 C C . LEU A 1 91 ? 1.997 -12.684 -13.512 1.00 66.06 91 LEU A C 1
ATOM 747 O O . LEU A 1 91 ? 1.317 -13.683 -13.775 1.00 66.06 91 LEU A O 1
ATOM 751 N N . PRO A 1 92 ? 2.035 -11.617 -14.328 1.00 63.25 92 PRO A N 1
ATOM 752 C CA . PRO A 1 92 ? 1.332 -11.614 -15.599 1.00 63.25 92 PRO A CA 1
ATOM 753 C C . PRO A 1 92 ? 1.807 -12.807 -16.431 1.00 63.25 92 PRO A C 1
A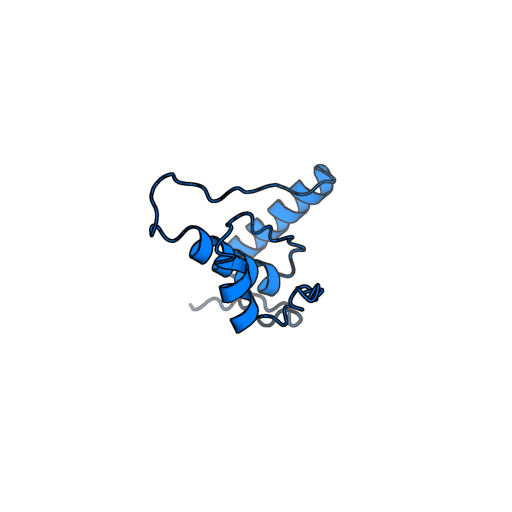TOM 755 O O . PRO A 1 92 ? 3.010 -13.035 -16.578 1.00 63.25 92 PRO A O 1
ATOM 758 N N . ARG A 1 93 ? 0.858 -13.590 -16.960 1.00 56.22 93 ARG A N 1
ATOM 759 C CA . ARG A 1 93 ? 1.157 -14.715 -17.854 1.00 56.22 93 ARG A CA 1
ATOM 760 C C . ARG A 1 93 ? 1.922 -14.166 -19.055 1.00 56.22 93 ARG A C 1
ATOM 762 O O . ARG A 1 93 ? 1.333 -13.508 -19.911 1.00 56.22 93 ARG A O 1
ATOM 769 N N . VAL A 1 94 ? 3.228 -14.415 -19.116 1.00 59.81 94 VAL A N 1
ATOM 770 C CA . VAL A 1 94 ? 4.025 -14.082 -20.295 1.00 59.81 94 VAL A CA 1
ATOM 771 C C . VAL A 1 94 ? 3.534 -14.995 -21.410 1.00 59.81 94 VAL A C 1
ATOM 773 O O . VAL A 1 94 ? 3.761 -16.204 -21.384 1.00 59.81 94 VAL A O 1
ATOM 776 N N . LYS A 1 95 ? 2.805 -14.433 -22.376 1.00 51.78 95 LYS A N 1
ATOM 777 C CA . LYS A 1 95 ? 2.524 -15.121 -23.632 1.00 51.78 95 LYS A CA 1
ATOM 778 C C . LYS A 1 95 ? 3.864 -15.180 -24.366 1.00 51.78 95 LYS A C 1
ATOM 780 O O . LYS A 1 95 ? 4.265 -14.198 -24.981 1.00 51.78 95 LYS A O 1
ATOM 785 N N . LEU A 1 96 ? 4.603 -16.279 -24.211 1.00 57.47 96 LEU A N 1
ATOM 786 C CA . LEU A 1 96 ? 5.779 -16.546 -25.034 1.00 57.47 96 LEU A CA 1
ATOM 787 C C . LEU A 1 96 ? 5.275 -16.626 -26.477 1.00 57.47 96 LEU A C 1
ATOM 789 O O . LEU A 1 96 ? 4.570 -17.569 -26.830 1.00 57.47 96 LEU A O 1
ATOM 793 N N . ILE A 1 97 ? 5.542 -15.594 -27.272 1.00 60.44 97 ILE A N 1
ATOM 794 C CA . ILE A 1 97 ? 5.383 -15.662 -28.722 1.00 60.44 97 ILE A CA 1
ATOM 795 C C . ILE A 1 97 ? 6.691 -16.293 -29.208 1.00 60.44 97 ILE A C 1
ATOM 797 O O . ILE A 1 97 ? 7.735 -15.663 -29.026 1.00 60.44 97 ILE A O 1
ATOM 801 N N . PRO A 1 98 ? 6.684 -17.541 -29.709 1.00 57.78 98 PRO A N 1
ATOM 802 C CA . PRO A 1 98 ? 7.896 -18.135 -30.251 1.00 57.78 98 PRO A CA 1
ATOM 803 C C . PRO A 1 98 ? 8.376 -17.299 -31.442 1.00 57.78 98 PRO A C 1
ATOM 805 O O . PRO A 1 98 ? 7.561 -16.883 -32.267 1.00 57.78 98 PRO A O 1
ATOM 808 N N . SER A 1 99 ? 9.683 -17.028 -31.464 1.00 64.06 99 SER A N 1
ATOM 809 C CA . SER A 1 99 ? 10.413 -16.422 -32.585 1.00 64.06 99 SER A CA 1
ATOM 810 C C . SER A 1 99 ? 10.456 -17.345 -33.792 1.00 64.06 99 SER A C 1
ATOM 812 O O . SER A 1 99 ? 10.707 -18.550 -33.552 1.00 64.06 99 SER A O 1
#

Organism: Streptococcus suis (NCBI:txid1307)

InterPro domains:
  IPR002586 CobQ/CobB/MinD/ParA nucleotide binding domain [PF01656] (42-83)
  IPR027417 P-loop containing nucleoside triphosphate hydrolase [G3DSA:3.40.50.300] (1-98)
  IPR027417 P-loop containing nucleoside triphosphate hydrolase [SSF52540] (43-90)

Secondary structure (DSSP, 8-state):
--------TTT-----HHHHHHHHHHHHHHHHHTSPPP-----SSTTSSHHHHHHHHHHHHHHTT---------TT-HHHHHHTTTS------------

pLDDT: mean 84.75, std 17.66, range [38.91, 97.94]

Foldseek 3Di:
DDDFADDPVVQPDGDDPVVVVVVVVVVVVCVVVVDDDDDQQDDPDPPPCSLVVLLVCVVVCVSVVHDDDDDDPDPVCSNVVVNVVPDVDDDPPPPPPDD